Protein AF-A0AB37S2X4-F1 (afdb_monomer_lite)

Foldseek 3Di:
DDPVVVLLQVLLLDDLVVLVVLLVVCVVPVVVSCVVVVHDSVSSVVSVVDDSVNSVVSVVVNPDD

Sequence (65 aa):
MTEEDDICRALGALDPAYLELMQQMLKIDCEVAARELGISNQIASRIIALTPTEIEALVGRGSQP

Secondary structure (DSSP, 8-state):
--HHHHHHHHHHTS-HHHHHHHHHHHHH-HHHHHHHTT--HHHHHHHHH--HHHHHHHHHHHT--

Structure (mmCIF, N/CA/C/O backbone):
data_AF-A0AB37S2X4-F1
#
_entry.id   AF-A0AB37S2X4-F1
#
loop_
_atom_site.group_PDB
_atom_site.id
_atom_site.type_symbol
_atom_site.label_atom_id
_atom_site.label_alt_id
_atom_site.label_comp_id
_atom_site.label_asym_id
_atom_site.label_entity_id
_atom_site.label_seq_id
_atom_site.pdbx_PDB_ins_code
_atom_site.Cartn_x
_atom_site.Cartn_y
_atom_site.Cartn_z
_atom_s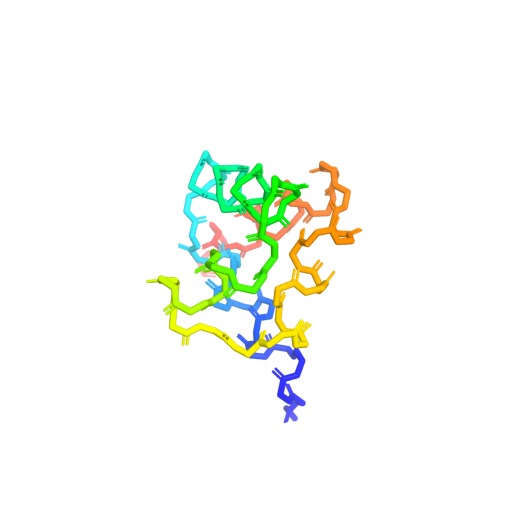ite.occupancy
_atom_site.B_iso_or_equiv
_atom_site.auth_seq_id
_atom_site.auth_comp_id
_atom_site.auth_asym_id
_atom_site.auth_atom_id
_atom_site.pdbx_PDB_model_num
ATOM 1 N N . MET A 1 1 ? -2.191 -23.966 -6.931 1.00 51.25 1 MET A N 1
ATOM 2 C CA . MET A 1 1 ? -2.424 -22.539 -7.207 1.00 51.25 1 MET A CA 1
ATOM 3 C C . MET A 1 1 ? -3.080 -22.006 -5.960 1.00 51.25 1 MET A C 1
ATOM 5 O O . MET A 1 1 ? -4.177 -22.441 -5.637 1.00 51.25 1 MET A O 1
ATOM 9 N N . THR A 1 2 ? -2.309 -21.295 -5.152 1.00 60.47 2 THR A N 1
ATOM 10 C CA . THR A 1 2 ? -2.745 -20.837 -3.831 1.00 60.47 2 THR A CA 1
ATOM 11 C C . THR A 1 2 ? -3.358 -19.459 -4.019 1.00 60.47 2 THR A C 1
ATOM 13 O O . THR A 1 2 ? -2.830 -18.685 -4.806 1.00 60.47 2 THR A O 1
ATOM 16 N N . GLU A 1 3 ? -4.422 -19.135 -3.289 1.00 65.38 3 GLU A N 1
ATOM 17 C CA . GLU A 1 3 ? -5.086 -17.818 -3.314 1.00 65.38 3 GLU A CA 1
ATOM 18 C C . GLU A 1 3 ? -4.085 -16.648 -3.182 1.00 65.38 3 GLU A C 1
ATOM 20 O O . GLU A 1 3 ? -4.244 -15.579 -3.762 1.00 65.38 3 GLU A O 1
ATOM 25 N N . GLU A 1 4 ? -2.975 -16.897 -2.485 1.00 63.84 4 GLU A N 1
ATOM 26 C CA . GLU A 1 4 ? -1.855 -15.977 -2.329 1.00 63.84 4 GLU A CA 1
ATOM 27 C C . GLU A 1 4 ? -1.108 -15.630 -3.628 1.00 63.84 4 GLU A C 1
ATOM 29 O O . GLU A 1 4 ? -0.653 -14.493 -3.757 1.00 63.84 4 GLU A O 1
ATOM 34 N 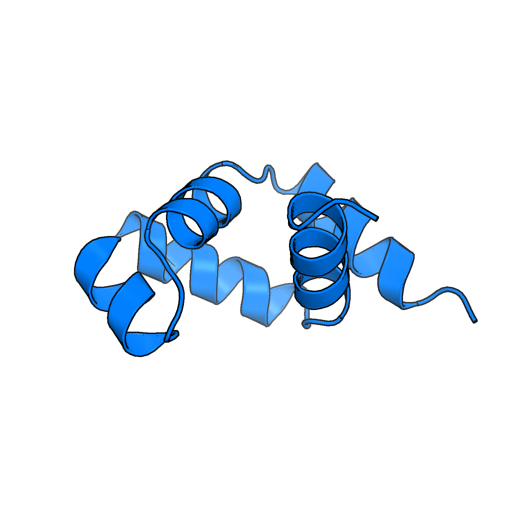N . ASP A 1 5 ? -0.976 -16.582 -4.555 1.00 69.19 5 ASP A N 1
ATOM 35 C CA . ASP A 1 5 ? -0.317 -16.420 -5.860 1.00 69.19 5 ASP A CA 1
ATOM 36 C C . ASP A 1 5 ? -1.209 -15.626 -6.824 1.00 69.19 5 ASP A C 1
ATOM 38 O O . ASP A 1 5 ? -0.731 -14.722 -7.509 1.00 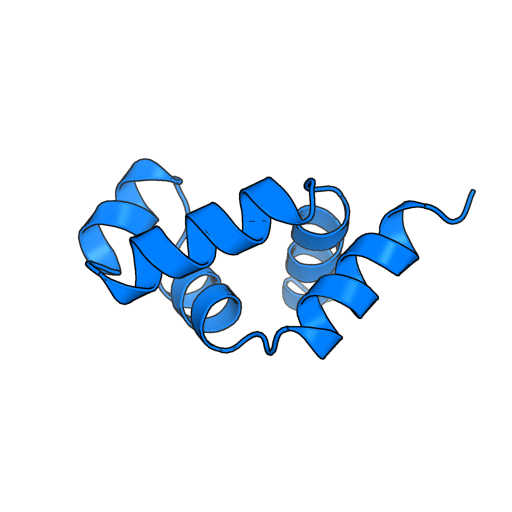69.19 5 ASP A O 1
ATOM 42 N N . ASP A 1 6 ? -2.523 -15.876 -6.790 1.00 72.69 6 ASP A N 1
ATOM 43 C CA . ASP A 1 6 ? -3.519 -15.105 -7.544 1.00 72.69 6 ASP A CA 1
ATOM 44 C C . ASP A 1 6 ? -3.554 -13.634 -7.105 1.00 72.69 6 ASP A C 1
ATOM 46 O O . ASP A 1 6 ? -3.583 -12.736 -7.949 1.00 72.69 6 ASP A O 1
ATOM 50 N N . ILE A 1 7 ? -3.459 -13.364 -5.797 1.00 73.31 7 ILE A N 1
ATOM 51 C CA . ILE A 1 7 ? -3.377 -11.993 -5.271 1.00 73.31 7 ILE A CA 1
ATOM 52 C C . ILE A 1 7 ? -2.101 -11.302 -5.763 1.00 73.31 7 ILE A C 1
ATOM 54 O O . ILE A 1 7 ? -2.171 -10.195 -6.289 1.00 73.31 7 ILE A O 1
ATOM 58 N N . CYS A 1 8 ? -0.935 -11.940 -5.633 1.00 70.00 8 CYS A N 1
ATOM 59 C CA . CYS A 1 8 ? 0.326 -11.353 -6.096 1.00 70.00 8 CYS A CA 1
ATOM 60 C C . CYS A 1 8 ? 0.322 -11.107 -7.610 1.00 70.00 8 CYS A C 1
ATOM 62 O O . CYS A 1 8 ? 0.816 -10.079 -8.067 1.00 70.00 8 CYS A O 1
ATOM 64 N N . ARG A 1 9 ? -0.276 -12.009 -8.393 1.00 72.50 9 ARG A N 1
ATOM 65 C CA . ARG A 1 9 ? -0.424 -11.845 -9.841 1.00 72.50 9 ARG A CA 1
ATOM 66 C C . ARG A 1 9 ? -1.353 -10.687 -10.201 1.00 72.50 9 ARG A C 1
ATOM 68 O O . ARG A 1 9 ? -1.032 -9.924 -11.107 1.00 72.50 9 ARG A O 1
ATOM 75 N N . ALA A 1 10 ? -2.473 -10.537 -9.495 1.00 75.50 10 ALA A N 1
ATOM 76 C CA . ALA A 1 10 ? -3.385 -9.413 -9.686 1.00 75.50 10 ALA A CA 1
ATOM 77 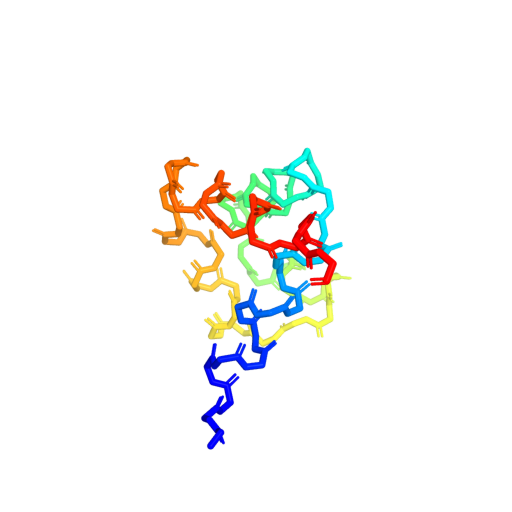C C . ALA A 1 10 ? -2.714 -8.077 -9.329 1.00 75.50 10 ALA A C 1
ATOM 79 O O . ALA A 1 10 ? -2.846 -7.112 -10.074 1.00 75.50 10 ALA A O 1
ATOM 80 N N . LEU A 1 11 ? -1.938 -8.039 -8.240 1.00 76.19 11 LEU A N 1
ATOM 81 C CA . LEU A 1 11 ? -1.164 -6.861 -7.840 1.00 76.19 11 LEU A CA 1
ATOM 82 C C . LEU A 1 11 ? -0.038 -6.541 -8.836 1.00 76.19 11 LEU A C 1
ATOM 84 O O . LEU A 1 11 ? 0.170 -5.379 -9.157 1.00 76.19 11 LEU A O 1
ATOM 88 N N . GLY A 1 12 ? 0.653 -7.551 -9.371 1.00 72.62 12 GLY A N 1
ATOM 89 C CA . GLY A 1 12 ? 1.702 -7.374 -10.384 1.00 72.62 12 GLY A CA 1
ATOM 90 C C . GLY A 1 12 ? 1.195 -6.937 -11.764 1.00 72.62 12 GLY A C 1
ATOM 91 O O . GLY A 1 12 ? 1.994 -6.526 -12.600 1.00 72.62 12 GLY A O 1
ATOM 92 N N . ALA A 1 13 ? -0.116 -7.016 -12.011 1.00 77.50 13 ALA A N 1
ATOM 93 C CA . ALA A 1 13 ? -0.757 -6.468 -13.207 1.00 77.50 13 ALA A CA 1
ATOM 94 C C . ALA A 1 13 ? -1.157 -4.988 -13.053 1.00 77.50 13 ALA A C 1
ATOM 96 O O . ALA A 1 13 ? -1.537 -4.355 -14.039 1.00 77.50 13 ALA A O 1
ATOM 97 N N . LEU A 1 14 ? -1.106 -4.444 -11.831 1.00 76.62 14 LEU A N 1
ATOM 98 C CA . LEU A 1 14 ? -1.370 -3.033 -11.569 1.00 76.62 14 LEU A CA 1
ATOM 99 C C . LEU A 1 14 ? -0.128 -2.192 -11.862 1.00 76.62 14 LEU A C 1
ATOM 101 O O . LEU A 1 14 ? 1.008 -2.653 -11.756 1.00 76.62 14 LEU A O 1
ATOM 105 N N . ASP A 1 15 ? -0.362 -0.927 -12.199 1.00 81.44 15 ASP A N 1
ATOM 106 C CA . ASP A 1 15 ? 0.714 0.043 -12.353 1.00 81.44 15 ASP A CA 1
ATOM 107 C C . ASP A 1 15 ? 1.419 0.287 -10.998 1.00 81.44 15 ASP A C 1
ATOM 109 O O . ASP A 1 15 ? 0.733 0.411 -9.973 1.00 81.44 15 ASP A O 1
ATOM 113 N N . PRO A 1 16 ? 2.762 0.383 -10.963 1.00 78.94 16 PRO A N 1
ATOM 114 C CA . PRO A 1 16 ? 3.523 0.638 -9.738 1.00 78.94 16 PRO A CA 1
ATOM 115 C C . PRO A 1 16 ? 3.032 1.881 -8.991 1.00 78.94 16 PRO A C 1
ATOM 117 O O . PRO A 1 16 ? 2.889 1.838 -7.769 1.00 78.94 16 PRO A O 1
ATOM 120 N N . ALA A 1 17 ? 2.689 2.956 -9.709 1.00 83.62 17 ALA A N 1
ATOM 121 C CA . ALA A 1 17 ? 2.216 4.189 -9.088 1.00 83.62 17 ALA A CA 1
ATOM 122 C C . ALA A 1 17 ? 0.842 4.005 -8.422 1.00 83.62 17 ALA A C 1
ATOM 124 O O . ALA A 1 17 ? 0.557 4.613 -7.388 1.00 83.62 17 ALA A O 1
ATOM 125 N N . TYR A 1 18 ? -0.010 3.140 -8.984 1.00 84.56 18 TYR A N 1
ATOM 126 C CA . TYR A 1 18 ? -1.301 2.809 -8.383 1.00 84.56 18 TYR A CA 1
ATOM 127 C C . TYR A 1 18 ? -1.126 1.968 -7.115 1.00 84.56 18 TYR A C 1
ATOM 129 O O . TYR A 1 18 ? -1.793 2.219 -6.111 1.00 84.56 18 TYR A O 1
ATOM 137 N N . LEU A 1 19 ? -0.190 1.017 -7.126 1.00 84.31 19 LEU A N 1
ATOM 138 C CA . LEU A 1 19 ? 0.096 0.190 -5.958 1.00 84.31 19 LEU A CA 1
ATOM 139 C C . LEU A 1 19 ? 0.674 1.016 -4.796 1.00 84.31 19 LEU A C 1
ATOM 141 O O . LEU A 1 19 ? 0.274 0.835 -3.644 1.00 84.31 19 LEU A O 1
ATOM 145 N N . GLU A 1 20 ? 1.566 1.963 -5.095 1.00 86.00 20 GLU A N 1
ATOM 146 C CA . GLU A 1 20 ? 2.081 2.919 -4.110 1.00 86.00 20 GLU A CA 1
ATOM 147 C C . GLU A 1 20 ? 0.967 3.796 -3.526 1.00 86.00 20 GLU A C 1
ATOM 149 O O . GLU A 1 20 ? 0.911 3.992 -2.309 1.00 86.00 20 GLU A O 1
ATOM 154 N N . LEU A 1 21 ? 0.039 4.274 -4.363 1.00 88.12 21 LEU A N 1
ATOM 155 C CA . LEU A 1 21 ? -1.121 5.043 -3.909 1.00 88.12 21 LEU A CA 1
ATOM 156 C C . LEU A 1 21 ? -2.013 4.219 -2.970 1.00 88.12 21 LEU A C 1
ATOM 158 O O . LEU A 1 21 ? -2.361 4.691 -1.886 1.00 88.12 21 LEU A O 1
ATOM 162 N N . MET A 1 22 ? -2.341 2.977 -3.344 1.00 88.88 22 MET A N 1
ATOM 163 C CA . MET A 1 22 ? -3.101 2.060 -2.486 1.00 88.88 22 MET A CA 1
ATOM 164 C C . MET A 1 22 ? -2.395 1.864 -1.144 1.00 88.88 22 MET A C 1
ATOM 166 O O . MET A 1 22 ? -3.031 1.945 -0.094 1.00 88.88 22 MET A O 1
ATOM 170 N N . GLN A 1 23 ? -1.075 1.654 -1.159 1.00 89.06 23 GLN A N 1
ATOM 171 C CA . GLN A 1 23 ? -0.297 1.476 0.062 1.00 89.06 23 GLN A CA 1
ATOM 172 C C . GLN A 1 23 ? -0.345 2.721 0.959 1.00 89.06 23 GLN A C 1
ATOM 174 O O . GLN A 1 23 ? -0.481 2.588 2.175 1.00 89.06 23 GLN A O 1
ATOM 179 N N . GLN A 1 24 ? -0.261 3.925 0.389 1.00 90.56 24 GLN A N 1
ATOM 180 C CA . GLN A 1 24 ? -0.385 5.168 1.152 1.00 90.56 24 GLN A CA 1
ATOM 181 C C . GLN A 1 24 ? -1.776 5.316 1.774 1.00 90.56 24 GLN A C 1
ATOM 183 O O . GLN A 1 24 ? -1.873 5.598 2.966 1.00 90.56 24 GLN A O 1
ATOM 188 N N . MET A 1 25 ? -2.843 5.065 1.011 1.00 91.38 25 MET A N 1
ATOM 189 C CA . MET A 1 25 ? -4.219 5.117 1.522 1.00 91.38 25 MET A CA 1
ATOM 190 C C . MET A 1 25 ? -4.429 4.129 2.676 1.00 91.38 25 MET A C 1
ATOM 192 O O . MET A 1 25 ? -4.951 4.499 3.725 1.00 91.38 25 MET A O 1
ATOM 196 N N . LEU A 1 26 ? -3.947 2.897 2.513 1.00 90.62 26 LEU A N 1
ATOM 197 C CA . LEU A 1 26 ? -4.033 1.838 3.517 1.00 90.62 26 LEU A CA 1
ATOM 198 C C . LEU A 1 26 ? -3.196 2.124 4.777 1.00 90.62 26 LEU A C 1
ATOM 200 O O . LEU A 1 26 ? -3.575 1.710 5.871 1.00 90.62 26 LEU A O 1
ATOM 204 N N . LYS A 1 27 ? -2.067 2.834 4.647 1.00 89.44 27 LYS A N 1
ATOM 205 C CA . LYS A 1 27 ? -1.245 3.289 5.784 1.00 89.44 27 LYS A CA 1
ATOM 206 C C . LYS A 1 27 ? -1.897 4.427 6.572 1.00 89.44 27 LYS A C 1
ATOM 208 O O . LYS A 1 27 ? -1.606 4.565 7.757 1.00 89.44 27 LYS A O 1
ATOM 213 N N . ILE A 1 28 ? -2.733 5.239 5.925 1.00 91.56 28 ILE A N 1
ATOM 214 C CA . ILE A 1 28 ? -3.491 6.313 6.580 1.00 91.56 28 ILE A CA 1
ATOM 215 C C . ILE A 1 28 ? -4.681 5.717 7.333 1.00 91.56 28 ILE A C 1
ATOM 217 O O . ILE A 1 28 ? -4.816 5.948 8.531 1.00 91.56 28 ILE A O 1
ATOM 221 N N . ASP A 1 29 ? -5.519 4.944 6.637 1.00 90.75 29 ASP A N 1
ATOM 222 C CA . ASP A 1 29 ? -6.697 4.305 7.222 1.00 90.75 29 ASP A CA 1
ATOM 223 C C . ASP A 1 29 ? -7.002 2.975 6.518 1.00 90.75 29 ASP A C 1
ATOM 225 O O . ASP A 1 29 ? -7.585 2.929 5.432 1.00 90.75 29 ASP A O 1
ATOM 229 N N . CYS A 1 30 ? -6.565 1.877 7.138 1.00 88.06 30 CYS A N 1
ATOM 230 C CA . CYS A 1 30 ? -6.640 0.542 6.552 1.00 88.06 30 CYS A CA 1
ATOM 231 C C . CYS A 1 30 ? -8.087 0.071 6.347 1.00 88.06 30 CYS A C 1
ATOM 233 O O . CYS A 1 30 ? -8.391 -0.476 5.292 1.00 88.06 30 CYS A O 1
ATOM 235 N N . GLU A 1 31 ? -8.992 0.306 7.304 1.00 88.81 31 GLU A N 1
ATOM 236 C CA . GLU A 1 31 ? -10.391 -0.137 7.190 1.00 88.81 31 GLU A CA 1
ATOM 237 C C . GLU A 1 31 ? -11.138 0.627 6.098 1.00 88.81 31 GLU A C 1
ATOM 239 O O . GLU A 1 31 ? -11.825 0.020 5.271 1.00 88.81 31 GLU A O 1
ATOM 244 N N . VAL A 1 32 ? -10.989 1.955 6.071 1.00 91.44 32 VAL A N 1
ATOM 245 C CA . VAL A 1 32 ? -11.655 2.787 5.064 1.00 91.44 32 VAL A CA 1
ATOM 246 C C . VAL A 1 32 ? -11.096 2.481 3.680 1.00 91.44 32 VAL A C 1
ATOM 248 O O . VAL A 1 32 ? -11.865 2.206 2.761 1.00 91.44 32 VAL A O 1
ATOM 251 N N . ALA A 1 33 ? -9.773 2.456 3.522 1.00 90.94 33 ALA A N 1
ATOM 252 C CA . ALA A 1 33 ? -9.168 2.195 2.225 1.00 90.94 33 ALA A CA 1
ATOM 253 C C . ALA A 1 33 ? -9.413 0.754 1.745 1.00 90.94 33 ALA A C 1
ATOM 255 O O . ALA A 1 33 ? -9.693 0.568 0.565 1.00 90.94 33 ALA A O 1
ATOM 256 N N . ALA A 1 34 ? -9.403 -0.261 2.619 1.00 90.81 34 ALA A N 1
ATOM 257 C CA . ALA A 1 34 ? -9.750 -1.631 2.227 1.00 90.81 34 ALA A CA 1
ATOM 258 C C . ALA A 1 34 ? -11.183 -1.715 1.684 1.00 90.81 34 ALA A C 1
ATOM 260 O O . ALA A 1 34 ? -11.429 -2.342 0.652 1.00 90.81 34 ALA A O 1
ATOM 261 N N . ARG A 1 35 ? -12.121 -1.020 2.337 1.00 90.44 35 ARG A N 1
ATOM 262 C CA . ARG A 1 35 ? -13.516 -0.943 1.900 1.00 90.44 35 ARG A CA 1
ATOM 263 C C . ARG A 1 35 ? -13.675 -0.202 0.570 1.00 90.44 35 ARG A C 1
ATOM 265 O O . ARG A 1 35 ? -14.400 -0.695 -0.288 1.00 90.44 35 ARG A O 1
ATOM 272 N N . GLU A 1 36 ? -13.005 0.934 0.387 1.00 89.94 36 GLU A N 1
ATOM 273 C CA . GLU A 1 36 ? -13.052 1.716 -0.861 1.00 89.94 36 GLU A CA 1
ATOM 274 C C . GLU A 1 36 ? -12.423 0.960 -2.039 1.00 89.94 36 GLU A C 1
ATOM 276 O O . GLU A 1 36 ? -12.921 1.009 -3.161 1.00 89.94 36 GLU A O 1
ATOM 281 N N . LEU A 1 37 ? -11.352 0.208 -1.774 1.00 85.56 37 LEU A N 1
ATOM 282 C CA . LEU A 1 37 ? -10.682 -0.640 -2.759 1.00 85.56 37 LEU A CA 1
ATOM 283 C C . LEU A 1 37 ? -11.430 -1.963 -3.005 1.00 85.56 37 LEU A C 1
ATOM 285 O O . LEU A 1 37 ? -11.066 -2.707 -3.913 1.00 85.56 37 LEU A O 1
ATOM 289 N N . GLY A 1 38 ? -12.461 -2.274 -2.211 1.00 88.56 38 GLY A N 1
ATOM 290 C CA . GLY A 1 38 ? -13.224 -3.519 -2.315 1.00 88.56 38 GLY A CA 1
ATOM 291 C C . GLY A 1 38 ? -12.407 -4.770 -1.980 1.00 88.56 38 GLY A C 1
ATOM 292 O O . GLY A 1 38 ? -12.706 -5.852 -2.483 1.00 88.56 38 GLY A O 1
ATOM 293 N N . ILE A 1 39 ? -11.369 -4.633 -1.152 1.00 86.81 39 ILE A N 1
ATOM 294 C CA . ILE A 1 39 ? -10.452 -5.713 -0.778 1.00 86.81 39 ILE A CA 1
ATOM 295 C C . ILE A 1 39 ? -10.628 -6.105 0.688 1.00 86.81 39 ILE A C 1
ATOM 297 O O . ILE A 1 39 ? -11.023 -5.311 1.538 1.00 86.81 39 ILE A O 1
ATOM 301 N N . SER A 1 40 ? -10.305 -7.353 1.015 1.00 88.44 40 SER A N 1
ATOM 302 C CA . SER A 1 40 ? -10.323 -7.815 2.404 1.00 88.44 40 SER A CA 1
ATOM 303 C C . SER A 1 40 ? -9.158 -7.229 3.209 1.00 88.44 40 SER A C 1
ATOM 305 O O . SER A 1 40 ? -8.072 -7.006 2.671 1.00 88.44 40 SER A O 1
ATOM 307 N N . ASN A 1 41 ? -9.332 -7.102 4.529 1.00 85.62 41 ASN A N 1
ATOM 308 C CA . ASN A 1 41 ? -8.276 -6.641 5.445 1.00 85.62 41 ASN A CA 1
ATOM 309 C C . ASN A 1 41 ? -6.976 -7.464 5.346 1.00 85.62 41 ASN A C 1
ATOM 311 O O . ASN A 1 41 ? -5.887 -6.940 5.565 1.00 85.62 41 ASN A O 1
ATOM 315 N N . GLN A 1 42 ? -7.066 -8.742 4.971 1.00 85.06 42 GLN A N 1
ATOM 316 C CA . GLN A 1 42 ? -5.898 -9.588 4.717 1.00 85.06 42 GLN A CA 1
ATOM 317 C C . GLN A 1 42 ? -5.078 -9.111 3.505 1.00 85.06 42 GLN A C 1
ATOM 319 O O . GLN A 1 42 ? -3.851 -9.063 3.571 1.00 85.06 42 GLN A O 1
ATOM 324 N N . ILE A 1 43 ? -5.747 -8.725 2.413 1.00 84.75 43 ILE A N 1
ATOM 325 C CA . ILE A 1 43 ? -5.094 -8.173 1.217 1.00 84.75 43 ILE A CA 1
ATOM 326 C C . ILE A 1 43 ? -4.519 -6.797 1.544 1.00 84.75 43 ILE A C 1
ATOM 328 O O . ILE A 1 43 ? -3.365 -6.525 1.229 1.00 84.75 43 ILE A O 1
ATOM 332 N N . ALA A 1 44 ? -5.283 -5.962 2.247 1.00 89.38 44 ALA A N 1
ATOM 333 C CA . ALA A 1 44 ? -4.822 -4.660 2.710 1.00 89.38 44 ALA A CA 1
ATOM 334 C C . ALA A 1 44 ? -3.537 -4.764 3.550 1.00 89.38 44 ALA A C 1
ATOM 336 O O . ALA A 1 44 ? -2.548 -4.093 3.262 1.00 89.38 44 ALA A O 1
ATOM 337 N N . SER A 1 45 ? -3.508 -5.667 4.535 1.00 87.56 45 SER A N 1
ATOM 338 C CA . SER A 1 45 ? -2.328 -5.908 5.371 1.00 87.56 45 SER A CA 1
ATOM 339 C C . SER A 1 45 ? -1.120 -6.375 4.555 1.00 87.56 45 SER A C 1
ATOM 341 O O . SER A 1 45 ? -0.005 -5.925 4.818 1.00 87.56 45 SER A O 1
ATOM 343 N N . ARG A 1 46 ? -1.332 -7.205 3.527 1.00 84.56 46 ARG A N 1
ATOM 344 C CA . ARG A 1 46 ? -0.273 -7.607 2.591 1.00 84.56 46 ARG A CA 1
ATOM 345 C C . ARG A 1 46 ? 0.259 -6.428 1.786 1.00 84.56 46 ARG A C 1
ATOM 347 O O . ARG A 1 46 ? 1.468 -6.257 1.724 1.00 84.56 46 ARG A O 1
ATOM 354 N N . ILE A 1 47 ? -0.615 -5.590 1.229 1.00 85.94 47 ILE A N 1
ATOM 355 C CA . ILE A 1 47 ? -0.197 -4.410 0.457 1.00 85.94 47 ILE A CA 1
ATOM 356 C C . ILE A 1 47 ? 0.610 -3.444 1.334 1.00 85.94 47 ILE A C 1
ATOM 358 O O . ILE A 1 47 ? 1.623 -2.913 0.884 1.00 85.94 47 ILE A O 1
ATOM 362 N N . ILE A 1 48 ? 0.212 -3.249 2.596 1.00 88.06 48 ILE A N 1
ATOM 363 C CA . ILE A 1 48 ? 0.957 -2.424 3.562 1.00 88.06 48 ILE A CA 1
ATOM 364 C C . ILE A 1 48 ? 2.337 -3.022 3.872 1.00 88.06 48 ILE A C 1
ATOM 366 O O . ILE A 1 48 ? 3.297 -2.269 4.044 1.00 88.06 48 ILE A O 1
ATOM 370 N N . ALA A 1 49 ? 2.430 -4.352 3.962 1.00 87.69 49 ALA A N 1
ATOM 371 C CA . ALA A 1 49 ? 3.660 -5.068 4.289 1.00 87.69 49 ALA A CA 1
ATOM 372 C C . ALA A 1 49 ? 4.662 -5.148 3.124 1.00 87.69 49 ALA A C 1
ATOM 374 O O . ALA A 1 49 ? 5.839 -5.399 3.378 1.00 87.69 49 ALA A O 1
ATOM 375 N N . LEU A 1 50 ? 4.224 -4.923 1.879 1.00 83.50 50 LEU A N 1
ATOM 376 C CA . LEU A 1 50 ? 5.105 -4.933 0.712 1.00 83.50 50 LEU A CA 1
ATOM 377 C C . LEU A 1 50 ? 6.167 -3.836 0.807 1.00 83.50 50 LEU A C 1
ATOM 379 O O . LEU A 1 50 ? 5.870 -2.646 0.960 1.00 83.50 50 LEU A O 1
ATOM 383 N N . THR A 1 51 ? 7.423 -4.236 0.660 1.00 82.88 51 THR A N 1
ATOM 384 C CA . THR A 1 51 ? 8.540 -3.301 0.522 1.00 82.88 51 THR A CA 1
ATOM 385 C C . THR A 1 51 ? 8.601 -2.724 -0.896 1.00 82.88 51 THR A C 1
ATOM 387 O O . THR A 1 51 ? 8.146 -3.374 -1.838 1.00 82.88 51 THR A O 1
ATOM 390 N N . PRO A 1 52 ? 9.208 -1.540 -1.100 1.00 75.75 52 PRO A N 1
ATOM 391 C CA . PRO A 1 52 ? 9.371 -0.957 -2.435 1.00 75.75 52 PRO A CA 1
ATOM 392 C C . PRO A 1 52 ? 10.011 -1.932 -3.435 1.00 75.75 52 PRO A C 1
ATOM 394 O O . PRO A 1 52 ? 9.529 -2.084 -4.550 1.00 75.75 52 PRO A O 1
ATOM 397 N N . THR A 1 53 ? 11.017 -2.690 -2.994 1.00 78.44 53 THR A N 1
ATOM 398 C CA . THR A 1 53 ? 11.687 -3.713 -3.809 1.00 78.44 53 THR A CA 1
ATOM 399 C C . THR A 1 53 ? 10.758 -4.870 -4.197 1.00 78.44 53 THR A C 1
ATOM 401 O O . THR A 1 53 ? 10.873 -5.409 -5.295 1.00 78.44 53 THR A O 1
ATOM 404 N N . GLU A 1 54 ? 9.821 -5.266 -3.330 1.00 79.81 54 GLU A N 1
ATOM 405 C CA . GLU A 1 54 ? 8.814 -6.285 -3.658 1.00 79.81 54 GLU A CA 1
ATOM 406 C C . GLU A 1 54 ? 7.742 -5.751 -4.609 1.00 79.81 54 GLU A C 1
ATOM 408 O O . GLU A 1 54 ? 7.302 -6.485 -5.490 1.00 79.81 54 GLU A O 1
ATOM 413 N N . ILE A 1 55 ? 7.363 -4.476 -4.483 1.00 76.69 55 ILE A N 1
ATOM 414 C CA . ILE A 1 55 ? 6.461 -3.795 -5.423 1.00 76.69 55 ILE A CA 1
ATOM 415 C C . ILE A 1 55 ? 7.090 -3.766 -6.819 1.00 76.69 55 ILE A C 1
ATOM 417 O O . ILE A 1 55 ? 6.466 -4.203 -7.785 1.00 76.69 55 ILE A O 1
ATOM 421 N N . GLU A 1 56 ? 8.351 -3.341 -6.92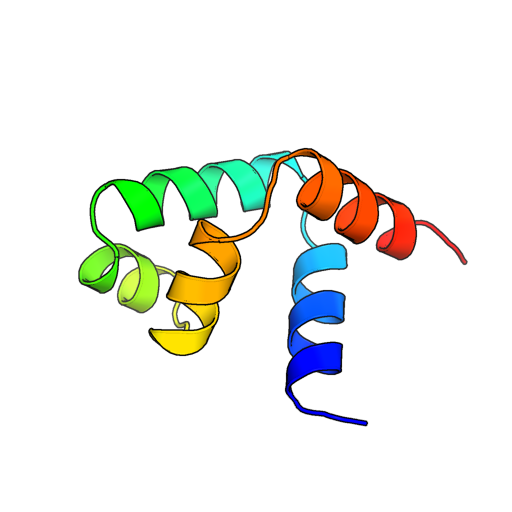2 1.00 75.81 56 GLU A N 1
ATOM 422 C CA . GLU A 1 56 ? 9.107 -3.354 -8.179 1.00 75.81 56 GLU A CA 1
ATOM 423 C C . GLU A 1 56 ? 9.237 -4.774 -8.752 1.00 75.81 56 GLU A C 1
ATOM 425 O O . GLU A 1 56 ? 9.074 -4.982 -9.955 1.00 75.81 56 GLU A O 1
ATOM 430 N N . ALA A 1 57 ? 9.471 -5.778 -7.900 1.00 76.12 57 ALA A N 1
ATOM 431 C CA . ALA A 1 57 ? 9.554 -7.174 -8.322 1.00 76.12 57 ALA A CA 1
ATOM 432 C C . ALA A 1 57 ? 8.206 -7.749 -8.796 1.00 76.12 57 ALA A C 1
ATOM 434 O O . ALA A 1 57 ? 8.194 -8.604 -9.685 1.00 76.12 57 ALA A O 1
ATOM 435 N N . LEU A 1 58 ? 7.081 -7.309 -8.224 1.00 72.44 58 LEU A N 1
ATOM 436 C CA . LEU A 1 58 ? 5.731 -7.700 -8.647 1.00 72.44 58 LEU A CA 1
ATOM 437 C C . LEU A 1 58 ? 5.381 -7.082 -10.004 1.00 72.44 58 LEU A C 1
ATOM 439 O O . LEU A 1 58 ? 4.948 -7.795 -10.909 1.00 72.44 58 LEU A O 1
ATOM 443 N N . VAL A 1 59 ? 5.647 -5.788 -10.168 1.00 66.31 59 VAL A N 1
ATOM 444 C CA . VAL A 1 59 ? 5.409 -5.038 -11.410 1.00 66.31 59 VAL A CA 1
ATOM 445 C C . VAL A 1 59 ? 6.317 -5.526 -12.542 1.00 66.31 59 VAL A C 1
ATOM 447 O O . VAL A 1 59 ? 5.876 -5.703 -13.679 1.00 66.31 59 VAL A O 1
ATOM 450 N N . GLY A 1 60 ? 7.581 -5.833 -12.236 1.00 63.31 60 GLY A N 1
ATOM 451 C CA . GLY A 1 60 ? 8.536 -6.369 -13.208 1.00 63.31 60 GLY A CA 1
ATOM 452 C C . GLY A 1 60 ? 8.141 -7.741 -13.766 1.00 63.31 60 GLY A C 1
ATOM 453 O O . GLY A 1 60 ? 8.483 -8.062 -14.903 1.00 63.31 60 GLY A O 1
ATOM 454 N N . ARG A 1 61 ? 7.374 -8.542 -13.011 1.00 60.66 61 ARG A N 1
ATOM 455 C CA . ARG A 1 61 ? 6.880 -9.859 -13.456 1.00 60.66 61 ARG A CA 1
ATOM 456 C C . ARG A 1 61 ? 5.657 -9.777 -14.372 1.00 60.66 61 ARG A C 1
ATOM 458 O O . ARG A 1 61 ? 5.468 -10.688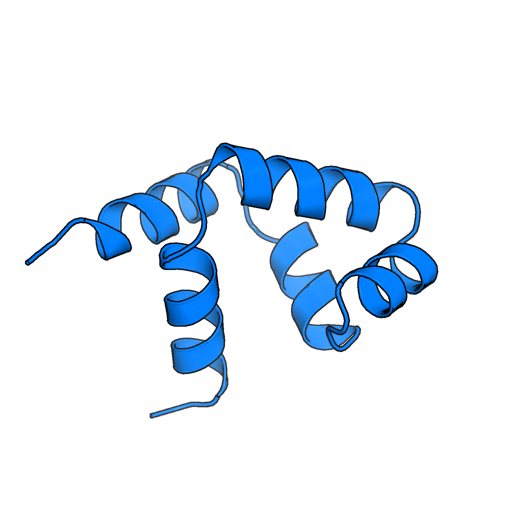 -15.172 1.00 60.66 61 ARG A O 1
ATOM 465 N N . GLY A 1 62 ? 4.860 -8.709 -14.295 1.00 53.03 62 GLY A N 1
ATOM 466 C CA . GLY A 1 62 ? 3.699 -8.489 -15.171 1.00 53.03 62 GLY A CA 1
ATOM 467 C C . GLY A 1 62 ? 4.060 -8.116 -16.615 1.00 53.03 62 GLY A C 1
ATOM 468 O O . GLY A 1 62 ? 3.213 -8.200 -17.500 1.00 53.03 62 GLY A O 1
ATOM 469 N N . SER A 1 63 ? 5.320 -7.744 -16.865 1.00 48.38 63 SER A N 1
ATOM 470 C CA . SER A 1 63 ? 5.820 -7.327 -18.185 1.00 48.38 63 SER A CA 1
ATOM 471 C C . SER A 1 63 ? 6.507 -8.441 -18.986 1.00 48.38 63 SER A C 1
ATOM 473 O O . SER A 1 63 ? 7.044 -8.168 -20.061 1.00 48.38 63 SER A O 1
ATOM 475 N N . GLN A 1 64 ? 6.527 -9.684 -18.493 1.00 41.34 64 GLN A N 1
ATOM 476 C CA . GLN A 1 64 ? 7.121 -10.796 -19.235 1.00 41.34 64 GLN A CA 1
ATOM 477 C C . GLN A 1 64 ? 6.047 -11.492 -20.098 1.00 41.34 64 GLN A C 1
ATOM 479 O O . GLN A 1 64 ? 5.048 -11.942 -19.532 1.00 41.34 64 GLN A O 1
ATOM 484 N N . PRO A 1 65 ? 6.215 -11.535 -21.438 1.00 47.97 65 PRO A N 1
ATOM 485 C CA . PRO A 1 65 ? 5.248 -12.119 -22.372 1.00 47.97 65 PRO A CA 1
ATOM 486 C C . PRO A 1 65 ? 5.100 -13.640 -22.240 1.00 47.97 65 PRO A C 1
ATOM 488 O O . PRO A 1 65 ? 6.053 -14.301 -21.761 1.00 47.97 65 PRO A O 1
#

pLDDT: mean 78.88, std 12.19, range [41.34, 91.56]

Radius of gyration: 11.41 Å; chains: 1; bounding box: 25×29×30 Å